Protein AF-A0A0A1WKQ2-F1 (afdb_monomer_lite)

InterPro domains:
  IPR001507 Zona pellucida domain [PS51034] (60-141)
  IPR051962 Cuticlin domain-containing protein [PTHR22907] (21-140)

Organism: Zeugodacus cucurbitae (NCBI:txid28588)

Secondary structure (DSSP, 8-state):
--SHHHHHHHHHTTTT------------------------------------PPPEEEEEEETTEEEEEEES----TTT-SEEEEEEETTS-TTSTT-EEEEEE-S-EEEEEETTSTTPEEEE-TTS-EEEE--EEEEE--

pLDDT: mean 77.63, std 23.52, range [33.69, 98.44]

Foldseek 3Di:
DPPPPVVVVVVVVVVPPPDDDDDDDDDDDDDDDDDDDDDDDDDDDDPPPPPPPDWDWDWDDDPWWIKIKTFPADADPPLRFFFFKKAFPPDDCPDPQMDTDDRHDGIDIHIGTQPDRPWDWDADPVRDIDTDTDMDTGTPD

Structure (mmCIF, N/CA/C/O backbone):
data_AF-A0A0A1WKQ2-F1
#
_entry.id   AF-A0A0A1WKQ2-F1
#
loop_
_atom_site.group_PDB
_atom_site.id
_atom_site.type_symbol
_atom_site.label_atom_id
_atom_site.label_alt_id
_atom_site.label_comp_id
_atom_site.label_asym_id
_atom_site.label_entity_id
_atom_site.label_seq_id
_atom_site.pdbx_PDB_ins_code
_atom_site.Cartn_x
_atom_site.Cartn_y
_atom_site.Cartn_z
_atom_site.occupancy
_atom_site.B_iso_or_equiv
_atom_site.auth_seq_id
_atom_site.auth_comp_id
_atom_site.auth_asym_id
_atom_site.auth_atom_id
_atom_site.pdbx_PDB_model_num
ATOM 1 N N . MET A 1 1 ? -62.293 -11.259 1.983 1.00 53.41 1 MET A N 1
ATOM 2 C CA . MET A 1 1 ? -61.871 -9.996 1.330 1.00 53.41 1 MET A CA 1
ATOM 3 C C . MET A 1 1 ? -60.540 -9.522 1.926 1.00 53.41 1 MET A C 1
ATOM 5 O O . MET A 1 1 ? -60.561 -8.760 2.880 1.00 53.41 1 MET A O 1
ATOM 9 N N . LYS A 1 2 ? -59.392 -10.025 1.440 1.00 56.19 2 LYS A N 1
ATOM 10 C CA . LYS A 1 2 ? -58.038 -9.631 1.905 1.00 56.19 2 LYS A CA 1
ATOM 11 C C . LYS A 1 2 ? -56.898 -9.536 0.841 1.00 56.19 2 LYS A C 1
ATOM 13 O O . LYS A 1 2 ? -55.788 -9.247 1.268 1.00 56.19 2 LYS A O 1
ATOM 18 N N . PRO A 1 3 ? -57.080 -9.707 -0.494 1.00 53.06 3 PRO A N 1
ATOM 19 C CA . PRO A 1 3 ? -55.945 -9.601 -1.429 1.00 53.06 3 PRO A CA 1
ATOM 20 C C . PRO A 1 3 ? -55.592 -8.155 -1.835 1.00 53.06 3 PRO A C 1
ATOM 22 O O . PRO A 1 3 ? -54.460 -7.882 -2.212 1.00 53.06 3 PRO A O 1
ATOM 25 N N . PHE A 1 4 ? -56.540 -7.212 -1.758 1.00 53.59 4 PHE A N 1
ATOM 26 C CA . PHE A 1 4 ? -56.361 -5.862 -2.315 1.00 53.59 4 PHE A CA 1
ATOM 27 C C . PHE A 1 4 ? -55.368 -4.980 -1.537 1.00 53.59 4 PHE A C 1
ATOM 29 O O . PHE A 1 4 ? -54.737 -4.105 -2.122 1.00 53.59 4 PHE A O 1
ATOM 36 N N . THR A 1 5 ? -55.193 -5.210 -0.233 1.00 51.78 5 THR A N 1
ATOM 37 C CA . THR A 1 5 ? -54.392 -4.328 0.633 1.00 51.78 5 THR A CA 1
ATOM 38 C C . THR A 1 5 ? -52.878 -4.486 0.436 1.00 51.78 5 THR A C 1
ATOM 40 O O . THR A 1 5 ? -52.138 -3.540 0.688 1.00 51.78 5 THR A O 1
ATOM 43 N N . GLN A 1 6 ? -52.399 -5.643 -0.043 1.00 52.72 6 GLN A N 1
ATOM 44 C CA . GLN A 1 6 ? -50.966 -5.854 -0.317 1.00 52.72 6 GLN A CA 1
ATOM 45 C C . GLN A 1 6 ? -50.494 -5.165 -1.606 1.00 52.72 6 GLN A C 1
ATOM 47 O O . GLN A 1 6 ? -49.388 -4.628 -1.638 1.00 52.72 6 GLN A O 1
ATOM 52 N N . LEU A 1 7 ? -51.333 -5.126 -2.648 1.00 51.84 7 LEU A N 1
ATOM 53 C CA . LEU A 1 7 ? -50.994 -4.518 -3.943 1.00 51.84 7 LEU A CA 1
ATOM 54 C C . LEU A 1 7 ? -50.717 -3.008 -3.839 1.00 51.84 7 LEU A C 1
ATOM 56 O O . LEU A 1 7 ? -49.809 -2.505 -4.495 1.00 51.84 7 LEU A O 1
ATOM 60 N N . VAL A 1 8 ? -51.445 -2.295 -2.974 1.00 53.88 8 VAL A N 1
ATOM 61 C CA . VAL A 1 8 ? -51.252 -0.848 -2.762 1.00 53.88 8 VAL A CA 1
ATOM 62 C C . VAL A 1 8 ? -49.927 -0.551 -2.042 1.00 53.88 8 VAL A C 1
ATOM 64 O O . VAL A 1 8 ? -49.253 0.425 -2.363 1.00 53.88 8 VAL A O 1
ATOM 67 N N . TYR A 1 9 ? -49.511 -1.414 -1.108 1.00 53.34 9 TYR A N 1
ATOM 68 C CA . TYR A 1 9 ? -48.280 -1.221 -0.330 1.00 53.34 9 TYR A CA 1
ATOM 69 C C . TYR A 1 9 ? -47.007 -1.403 -1.170 1.00 53.34 9 TYR A C 1
ATOM 71 O O . TYR A 1 9 ? -46.026 -0.690 -0.963 1.00 53.34 9 TYR A O 1
ATOM 79 N N . ALA A 1 10 ? -47.031 -2.320 -2.144 1.00 52.69 10 ALA A N 1
ATOM 80 C CA . ALA A 1 10 ? -45.911 -2.541 -3.060 1.00 52.69 10 ALA A CA 1
ATOM 81 C C . ALA A 1 10 ? -45.685 -1.351 -4.013 1.00 52.69 10 ALA A C 1
ATOM 83 O O . ALA A 1 10 ? -44.542 -0.993 -4.285 1.00 52.69 10 ALA A O 1
ATOM 84 N N . ALA A 1 11 ? -46.757 -0.698 -4.476 1.00 49.69 11 ALA A N 1
ATOM 85 C CA . ALA A 1 11 ? -46.657 0.467 -5.357 1.00 49.69 11 ALA A CA 1
ATOM 86 C C . ALA A 1 11 ? -46.072 1.706 -4.647 1.00 49.69 11 ALA A C 1
ATOM 88 O O . ALA A 1 11 ? -45.305 2.457 -5.249 1.00 49.69 11 ALA A O 1
ATOM 89 N N . LEU A 1 12 ? -46.382 1.903 -3.359 1.00 48.59 12 LEU A N 1
ATOM 90 C CA . LEU A 1 12 ? -45.915 3.068 -2.595 1.00 48.59 12 LEU A CA 1
ATOM 91 C C . LEU A 1 12 ? -44.403 3.055 -2.297 1.00 48.59 12 LEU A C 1
ATOM 93 O O . LEU A 1 12 ? -43.817 4.115 -2.105 1.00 48.59 12 LEU A O 1
ATOM 97 N N . GLN A 1 13 ? -43.768 1.879 -2.275 1.00 49.66 13 GLN A N 1
ATOM 98 C CA . GLN A 1 13 ? -42.328 1.717 -2.004 1.00 49.66 13 GLN A CA 1
ATOM 99 C C . GLN A 1 13 ? -41.433 1.967 -3.234 1.00 49.66 13 GLN A C 1
ATOM 101 O O . GLN A 1 13 ? -40.224 2.114 -3.090 1.00 49.66 13 GLN A O 1
ATOM 106 N N . ILE A 1 14 ? -42.004 2.022 -4.443 1.00 48.44 14 ILE A N 1
ATOM 107 C CA . ILE A 1 14 ? -41.244 2.201 -5.696 1.00 48.44 14 ILE A CA 1
ATOM 108 C C . ILE A 1 14 ? -41.065 3.694 -6.042 1.00 48.44 14 ILE A C 1
ATOM 110 O O . ILE A 1 14 ? -40.145 4.060 -6.768 1.00 48.44 14 ILE A O 1
ATOM 114 N N . ILE A 1 15 ? -41.903 4.578 -5.489 1.00 49.06 15 ILE A N 1
ATOM 115 C CA . ILE A 1 15 ? -41.936 6.015 -5.828 1.00 49.06 15 ILE A CA 1
ATOM 116 C C . ILE A 1 15 ? -40.912 6.842 -5.013 1.00 49.06 15 ILE A C 1
ATOM 118 O O . ILE A 1 15 ? -40.598 7.973 -5.373 1.00 49.06 15 ILE A O 1
ATOM 122 N N . THR A 1 16 ? -40.330 6.285 -3.947 1.00 46.91 16 THR A N 1
ATOM 123 C CA . THR A 1 16 ? -39.411 6.988 -3.026 1.00 46.91 16 THR A CA 1
ATOM 124 C C . THR A 1 16 ? -37.913 6.830 -3.326 1.00 46.91 16 THR A C 1
ATOM 126 O O . THR A 1 16 ? -37.099 7.371 -2.582 1.00 46.91 16 THR A O 1
ATOM 129 N N . ILE A 1 17 ? -37.516 6.161 -4.416 1.00 52.56 17 ILE A N 1
ATOM 130 C CA . ILE A 1 17 ? -36.099 5.979 -4.811 1.00 52.56 17 ILE A CA 1
ATOM 131 C C . ILE A 1 17 ? -35.732 6.914 -5.983 1.00 52.56 17 ILE A C 1
ATOM 133 O O . ILE A 1 17 ? -35.225 6.484 -7.016 1.00 52.56 17 ILE A O 1
ATOM 137 N N . ALA A 1 18 ? -36.049 8.207 -5.848 1.00 51.91 18 ALA A N 1
ATOM 138 C CA . ALA A 1 18 ? -35.898 9.202 -6.919 1.00 51.91 18 ALA A CA 1
ATOM 139 C C . ALA A 1 18 ? -35.341 10.564 -6.447 1.00 51.91 18 ALA A C 1
ATOM 141 O O . ALA A 1 18 ? -35.659 11.605 -7.018 1.00 51.91 18 ALA A O 1
ATOM 142 N N . THR A 1 19 ? -34.484 10.572 -5.423 1.00 55.72 19 THR A N 1
ATOM 143 C CA . THR A 1 19 ? -33.645 11.726 -5.047 1.00 55.72 19 THR A CA 1
ATOM 144 C C . THR A 1 19 ? -32.252 11.254 -4.612 1.00 55.72 19 THR A C 1
ATOM 146 O O . THR A 1 19 ? -32.058 10.074 -4.334 1.00 55.72 19 THR A O 1
ATOM 149 N N . LEU A 1 20 ? -31.290 12.188 -4.554 1.00 51.91 20 LEU A N 1
ATOM 150 C CA . LEU A 1 20 ? -29.868 11.992 -4.201 1.00 51.91 20 LEU A CA 1
ATOM 151 C C . LEU A 1 20 ? -28.979 11.386 -5.305 1.00 51.91 20 LEU A C 1
ATOM 153 O O . LEU A 1 20 ? -28.308 10.373 -5.128 1.00 51.91 20 LEU A O 1
ATOM 157 N N . ALA A 1 21 ? -28.873 12.122 -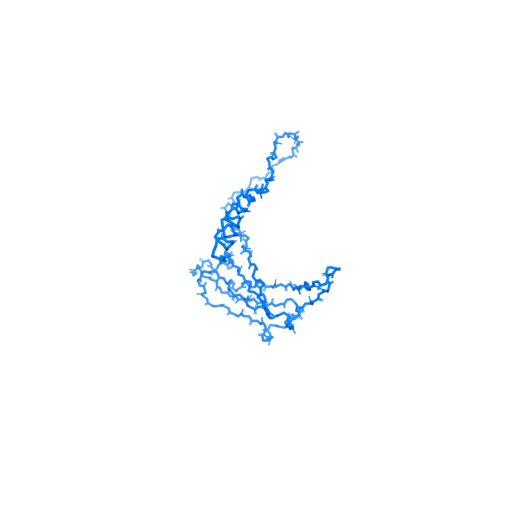6.413 1.00 49.22 21 ALA A N 1
ATOM 158 C CA . ALA A 1 21 ? -27.657 12.153 -7.222 1.00 49.22 21 ALA A CA 1
ATOM 159 C C . ALA A 1 21 ? -27.017 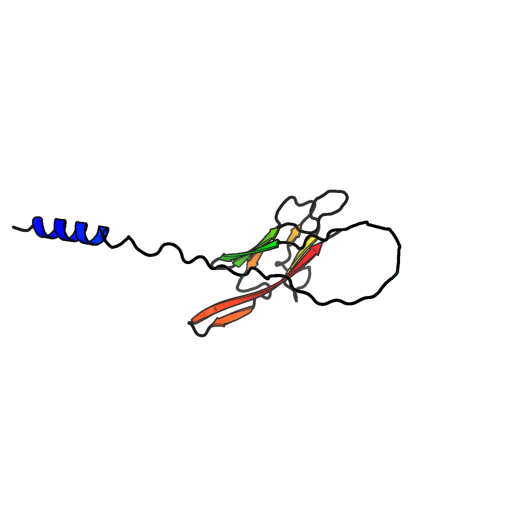13.556 -7.157 1.00 49.22 21 ALA A C 1
ATOM 161 O O . ALA A 1 21 ? -27.695 14.545 -6.891 1.00 49.22 21 ALA A O 1
ATOM 162 N N . THR A 1 22 ? -25.706 13.611 -7.414 1.00 49.41 22 THR A N 1
ATOM 163 C CA . THR A 1 22 ? -24.860 14.813 -7.571 1.00 49.41 22 THR A CA 1
ATOM 164 C C . THR A 1 22 ? -24.743 15.768 -6.371 1.00 49.41 22 THR A C 1
ATOM 166 O O . THR A 1 22 ? -25.439 16.774 -6.281 1.00 49.41 22 THR A O 1
ATOM 169 N N . HIS A 1 23 ? -23.738 15.529 -5.524 1.00 46.12 23 HIS A N 1
ATOM 170 C CA . HIS A 1 23 ? -22.922 16.586 -4.908 1.00 46.12 23 HIS A CA 1
ATOM 171 C C . HIS A 1 23 ? -21.461 16.319 -5.297 1.00 46.12 23 HIS A C 1
ATOM 173 O O . HIS A 1 23 ? -20.768 15.532 -4.657 1.00 46.12 23 HIS A O 1
ATOM 179 N N . GLY A 1 24 ? -21.014 16.912 -6.406 1.00 43.25 24 GLY A N 1
ATOM 180 C CA . GLY A 1 24 ? -19.602 16.909 -6.788 1.00 43.25 24 GLY A CA 1
ATO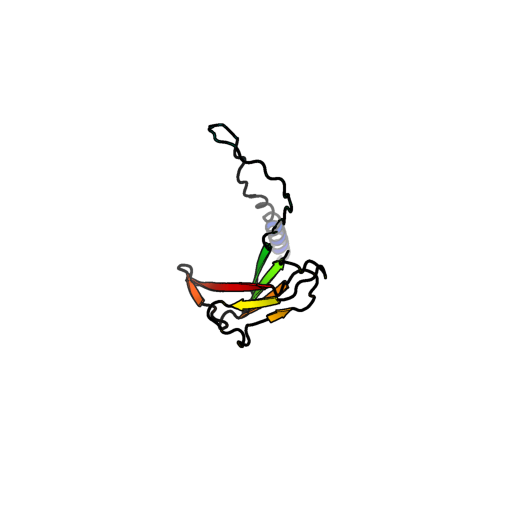M 181 C C . GLY A 1 24 ? -18.895 18.081 -6.118 1.00 43.25 24 GLY A C 1
ATOM 182 O O . GLY A 1 24 ? -19.293 19.223 -6.328 1.00 43.25 24 GLY A O 1
ATOM 183 N N . ALA A 1 25 ? -17.861 17.816 -5.320 1.00 42.81 25 ALA A N 1
ATOM 184 C CA . ALA A 1 25 ? -17.014 18.873 -4.777 1.00 42.81 25 ALA A CA 1
ATOM 185 C C . ALA A 1 25 ? -16.132 19.463 -5.891 1.00 42.81 25 ALA A C 1
ATOM 187 O O . ALA A 1 25 ? -15.489 18.720 -6.633 1.00 42.81 25 ALA A O 1
ATOM 188 N N . GLN A 1 26 ? -16.088 20.793 -5.994 1.00 52.09 26 GLN A N 1
ATOM 189 C CA . GLN A 1 26 ? -15.312 21.521 -6.998 1.00 52.09 26 GLN A CA 1
ATOM 190 C C . GLN A 1 26 ? -14.407 22.544 -6.293 1.00 52.09 26 GLN A C 1
ATOM 192 O O . GLN A 1 26 ? -14.890 23.381 -5.535 1.00 52.09 26 GLN A O 1
ATOM 197 N N . ILE A 1 27 ? -13.093 22.451 -6.514 1.00 47.69 27 ILE A N 1
ATOM 198 C CA . ILE A 1 27 ? -12.045 23.315 -5.937 1.00 47.69 27 ILE A CA 1
ATOM 199 C C . ILE A 1 27 ? -10.881 23.359 -6.955 1.00 47.69 27 ILE A C 1
ATOM 201 O O . ILE A 1 27 ? -10.642 22.340 -7.603 1.00 47.69 27 ILE A O 1
ATOM 205 N N . PRO A 1 28 ? -10.083 24.436 -7.058 1.00 46.09 28 PRO A N 1
ATOM 206 C CA . PRO A 1 28 ? -10.466 25.820 -7.345 1.00 46.09 28 PRO A CA 1
ATOM 207 C C . PRO A 1 28 ? -9.808 26.335 -8.648 1.00 46.09 28 PRO A C 1
ATOM 209 O O . PRO A 1 28 ? -8.721 25.897 -9.024 1.00 46.09 28 PRO A O 1
ATOM 212 N N . THR A 1 29 ? -10.378 27.362 -9.285 1.00 39.94 29 THR A N 1
ATOM 213 C CA . THR A 1 29 ? -9.655 28.128 -10.321 1.00 39.94 29 THR A CA 1
ATOM 214 C C . THR A 1 29 ? -8.942 29.310 -9.670 1.00 39.94 29 THR A C 1
ATOM 216 O O . THR A 1 29 ? -9.561 30.339 -9.410 1.00 39.94 29 THR A O 1
ATOM 219 N N . ALA A 1 30 ? -7.641 29.180 -9.404 1.00 39.94 30 ALA A N 1
ATOM 220 C CA . ALA A 1 30 ? -6.819 30.305 -8.965 1.00 39.94 30 ALA A CA 1
ATOM 221 C C . ALA A 1 30 ? -6.477 31.204 -10.167 1.00 39.94 30 ALA A C 1
ATOM 223 O O . ALA A 1 30 ? -5.658 30.842 -11.014 1.00 39.94 30 ALA A O 1
ATOM 224 N N . THR A 1 31 ? -7.112 32.373 -10.258 1.00 42.62 31 THR A N 1
ATOM 225 C CA . THR A 1 31 ? -6.756 33.401 -11.244 1.00 42.62 31 THR A CA 1
ATOM 226 C C . THR A 1 31 ? -5.483 34.137 -10.840 1.00 42.62 31 THR A C 1
ATOM 228 O O . THR A 1 31 ? -5.306 34.549 -9.697 1.00 42.62 31 THR A O 1
ATOM 231 N N . LYS A 1 32 ? -4.605 34.287 -11.828 1.00 42.25 32 LYS A N 1
ATOM 232 C CA . LYS A 1 32 ? -3.251 34.834 -11.765 1.00 42.25 32 LYS A CA 1
ATOM 233 C C . LYS A 1 32 ? -3.263 36.361 -11.907 1.00 42.25 32 LYS A C 1
ATOM 235 O O . LYS A 1 32 ? -3.503 36.837 -13.005 1.00 42.25 32 LYS A O 1
ATOM 240 N N . GLU A 1 33 ? -2.903 37.077 -10.846 1.00 36.97 33 GLU A N 1
ATOM 241 C CA . GLU A 1 33 ? -2.432 38.476 -10.854 1.00 36.97 33 GLU A CA 1
ATOM 242 C C . GLU A 1 33 ? -1.333 38.555 -9.771 1.00 36.97 33 GLU A C 1
ATOM 244 O O . GLU A 1 33 ? -1.588 38.277 -8.605 1.00 36.97 33 GLU A O 1
ATOM 249 N N . ALA A 1 34 ? -0.052 38.575 -10.142 1.00 39.81 34 ALA A N 1
ATOM 250 C CA . ALA A 1 34 ? 0.726 39.777 -10.458 1.00 39.81 34 ALA A CA 1
ATOM 251 C C . ALA A 1 34 ? 1.383 40.427 -9.219 1.00 39.81 34 ALA A C 1
ATOM 253 O O . ALA A 1 34 ? 0.843 41.352 -8.622 1.00 39.81 34 ALA A O 1
ATOM 254 N N . LEU A 1 35 ? 2.616 39.999 -8.915 1.00 40.25 35 LEU A N 1
ATOM 255 C CA . LEU A 1 35 ? 3.690 40.934 -8.570 1.00 40.25 35 LEU A CA 1
ATOM 256 C C . LEU A 1 35 ? 5.058 40.361 -8.983 1.00 40.25 35 LEU A C 1
ATOM 258 O O . LEU A 1 35 ? 5.324 39.172 -8.816 1.00 40.25 35 LEU A O 1
ATOM 262 N N . SER A 1 36 ? 5.886 41.221 -9.573 1.00 38.44 36 SER A N 1
ATOM 263 C CA . SER A 1 36 ? 7.325 41.043 -9.813 1.00 38.44 36 SER A CA 1
ATOM 264 C C . SER A 1 36 ? 8.090 41.066 -8.465 1.00 38.44 36 SER A C 1
ATOM 266 O O . SER A 1 36 ? 7.487 41.359 -7.439 1.00 38.44 36 SER A O 1
ATOM 268 N N . GLU A 1 37 ? 9.374 40.716 -8.344 1.00 42.97 37 GLU A N 1
ATOM 269 C CA . GLU A 1 37 ? 10.548 41.242 -9.062 1.00 42.97 37 GLU A CA 1
ATOM 270 C C . GLU A 1 37 ? 11.753 40.275 -8.998 1.00 42.97 37 GLU A C 1
ATOM 272 O O . GLU A 1 37 ? 11.881 39.561 -8.015 1.00 42.97 37 GLU A O 1
ATOM 277 N N . LEU A 1 38 ? 12.580 40.293 -10.066 1.00 42.53 38 LEU A N 1
ATOM 278 C CA . LEU A 1 38 ? 14.068 40.269 -10.137 1.00 42.53 38 LEU A CA 1
ATOM 279 C C . LEU A 1 38 ? 14.838 39.247 -9.244 1.00 42.53 38 LEU A C 1
ATOM 281 O O . LEU A 1 38 ? 14.523 39.041 -8.086 1.00 42.53 38 LEU A O 1
ATOM 285 N N . GLU A 1 39 ? 15.882 38.540 -9.695 1.00 39.44 39 GLU A N 1
ATOM 286 C CA . GLU A 1 39 ? 17.136 39.022 -10.317 1.00 39.44 39 GLU A CA 1
ATOM 287 C C . GLU A 1 39 ? 17.772 37.986 -11.290 1.00 39.44 39 GLU A C 1
ATOM 289 O O . GLU A 1 39 ? 17.253 36.887 -11.485 1.00 39.44 39 GLU A O 1
ATOM 294 N N . ALA A 1 40 ? 18.917 38.329 -11.900 1.00 38.31 40 ALA A N 1
ATOM 295 C CA . ALA A 1 40 ? 19.703 37.494 -12.825 1.00 38.31 40 ALA A CA 1
ATOM 296 C C . ALA A 1 40 ? 21.223 37.798 -12.665 1.00 38.31 40 ALA A C 1
ATOM 298 O O . ALA A 1 40 ? 21.568 38.761 -11.988 1.00 38.31 40 ALA A O 1
ATOM 299 N N . GLU A 1 41 ? 22.194 37.052 -13.210 1.00 39.84 41 GLU A N 1
ATOM 300 C CA . GLU A 1 41 ? 22.183 36.000 -14.246 1.00 39.84 41 GLU A CA 1
ATOM 301 C C . GLU A 1 41 ? 23.087 34.804 -13.867 1.00 39.84 41 GLU A C 1
ATOM 303 O O . GLU A 1 41 ? 24.093 34.986 -13.184 1.00 39.84 41 GLU A O 1
ATOM 308 N N . ALA A 1 42 ? 22.808 33.601 -14.399 1.00 37.75 42 ALA A N 1
ATOM 309 C CA . ALA A 1 42 ? 23.830 32.560 -14.596 1.00 37.75 42 ALA A CA 1
ATOM 310 C C . ALA A 1 42 ? 23.419 31.561 -15.694 1.00 37.75 42 ALA A C 1
ATOM 312 O O . ALA A 1 42 ? 22.581 30.684 -15.483 1.00 37.75 42 ALA A O 1
ATOM 313 N N . SER A 1 43 ? 24.030 31.676 -16.872 1.00 45.84 43 SER A N 1
ATOM 314 C CA . SER A 1 43 ? 23.924 30.673 -17.930 1.00 45.84 43 SER A CA 1
ATOM 315 C C . SER A 1 43 ? 24.914 29.529 -17.696 1.00 45.84 43 SER A C 1
ATOM 317 O O . SER A 1 43 ? 26.111 29.709 -17.915 1.00 45.84 43 SER A O 1
ATOM 319 N N . ASP A 1 44 ? 24.422 28.339 -17.357 1.00 33.69 44 ASP A N 1
ATOM 320 C CA . ASP A 1 44 ? 25.076 27.103 -17.794 1.00 33.69 44 ASP A CA 1
ATOM 321 C C . ASP A 1 44 ? 24.029 26.063 -18.209 1.00 33.69 44 ASP A C 1
ATOM 323 O O . ASP A 1 44 ? 23.036 25.811 -17.521 1.00 33.69 44 ASP A O 1
ATOM 327 N N . SER A 1 45 ? 24.220 25.504 -19.397 1.00 50.00 45 SER A N 1
ATOM 328 C CA . SER A 1 45 ? 23.244 24.672 -20.087 1.00 50.00 45 SER A CA 1
ATOM 329 C C . SER A 1 45 ? 23.608 23.197 -19.959 1.00 50.00 45 SER A C 1
ATOM 331 O O . SER A 1 45 ? 24.202 22.618 -20.868 1.00 50.00 45 SER A O 1
ATOM 333 N N . TYR A 1 46 ? 23.172 22.561 -18.870 1.00 44.75 46 TYR A N 1
ATOM 334 C CA . TYR A 1 46 ? 23.127 21.099 -18.784 1.00 44.75 46 TYR A CA 1
ATOM 335 C C . TYR A 1 46 ? 21.732 20.598 -18.399 1.00 44.75 46 TYR A C 1
ATOM 337 O O . TYR A 1 46 ? 21.482 20.093 -17.305 1.00 44.75 46 TYR A O 1
ATOM 345 N N . ALA A 1 47 ? 20.796 20.733 -19.342 1.00 51.19 47 ALA A N 1
ATOM 346 C CA . ALA A 1 47 ? 19.422 20.260 -19.210 1.00 51.19 47 ALA A CA 1
ATOM 347 C C . ALA A 1 47 ? 19.313 18.725 -19.333 1.00 51.19 47 ALA A C 1
ATOM 349 O O . ALA A 1 47 ? 18.631 18.202 -20.210 1.00 51.19 47 ALA A O 1
ATOM 350 N N . THR A 1 48 ? 19.931 17.990 -18.404 1.00 47.12 48 THR A N 1
ATOM 351 C CA . THR A 1 48 ? 19.401 16.677 -18.012 1.00 47.12 48 THR A CA 1
ATOM 352 C C . THR A 1 48 ? 18.275 16.929 -17.019 1.00 47.12 48 THR A C 1
ATOM 354 O O . THR A 1 48 ? 18.460 16.926 -15.801 1.00 47.12 48 THR A O 1
ATOM 357 N N . SER A 1 49 ? 17.080 17.171 -17.554 1.00 48.75 49 SER A N 1
ATOM 358 C CA . SER A 1 49 ? 15.836 17.178 -16.792 1.00 48.75 49 SER A CA 1
ATOM 359 C C . SER A 1 49 ? 15.506 15.750 -16.354 1.00 48.75 49 SER A C 1
ATOM 361 O O . SER A 1 49 ? 14.613 15.095 -16.892 1.00 48.75 49 SER A O 1
ATOM 363 N N . LYS A 1 50 ? 16.221 15.257 -15.332 1.00 53.06 50 LYS A N 1
ATOM 364 C CA . LYS A 1 50 ? 15.828 14.061 -14.582 1.00 53.06 50 LYS A CA 1
ATOM 365 C C . LYS A 1 50 ? 14.539 14.387 -13.830 1.00 53.06 50 LYS A C 1
ATOM 367 O O . LYS A 1 50 ? 14.564 14.735 -12.654 1.00 53.06 50 LYS A O 1
ATOM 372 N N . SER A 1 51 ? 13.418 14.316 -14.545 1.00 53.50 51 SER A N 1
ATOM 373 C CA . SER A 1 51 ? 12.081 14.462 -13.987 1.00 53.50 51 SER A CA 1
ATOM 374 C C . SER A 1 51 ? 11.861 13.309 -13.014 1.00 53.50 51 SER A C 1
ATOM 376 O O . SER A 1 51 ? 11.551 12.184 -13.405 1.00 53.50 51 SER A O 1
ATOM 378 N N . SER A 1 52 ? 12.114 13.571 -11.734 1.00 69.56 52 SER A N 1
ATOM 379 C CA . SER A 1 52 ? 11.781 12.658 -10.653 1.00 69.56 52 SER A CA 1
ATOM 380 C C . SER A 1 52 ? 10.267 12.671 -10.493 1.00 69.56 52 SER A C 1
ATOM 382 O O . SER A 1 52 ? 9.724 13.495 -9.758 1.00 69.56 52 SER A O 1
ATOM 384 N N . ILE A 1 53 ? 9.594 11.790 -11.231 1.00 80.94 53 ILE A N 1
ATOM 385 C CA . ILE A 1 53 ? 8.162 11.544 -11.073 1.00 80.94 53 ILE A CA 1
ATOM 386 C C . ILE A 1 53 ? 7.932 11.123 -9.618 1.00 80.94 53 ILE A C 1
ATOM 388 O O . ILE A 1 53 ? 8.559 10.183 -9.127 1.00 80.94 53 ILE A O 1
ATOM 392 N N . GLU A 1 54 ? 7.072 11.857 -8.915 1.00 86.81 54 GLU A N 1
ATOM 393 C CA . GLU A 1 54 ? 6.695 11.518 -7.547 1.00 86.81 54 GLU A CA 1
ATOM 394 C C . GLU A 1 54 ? 5.786 10.271 -7.563 1.00 86.81 54 GLU A C 1
ATOM 396 O O . GLU A 1 54 ? 4.793 10.260 -8.299 1.00 86.81 54 GLU A O 1
ATOM 401 N N . PRO A 1 55 ? 6.084 9.214 -6.782 1.00 91.94 55 PRO A N 1
ATOM 402 C CA . PRO A 1 55 ? 5.294 7.986 -6.822 1.00 91.94 55 PRO A CA 1
ATOM 403 C C . PRO A 1 55 ? 3.852 8.201 -6.342 1.00 91.94 55 PRO A C 1
ATOM 405 O O . PRO A 1 55 ? 3.610 8.602 -5.202 1.00 91.94 55 PRO A O 1
ATOM 408 N N . THR A 1 56 ? 2.864 7.863 -7.173 1.00 95.31 56 THR A N 1
ATOM 409 C CA . THR A 1 56 ? 1.447 8.007 -6.802 1.00 95.31 56 THR A CA 1
ATOM 410 C C . THR A 1 56 ? 1.001 6.864 -5.886 1.00 95.31 56 THR A C 1
ATOM 412 O O . THR A 1 56 ? 0.929 5.703 -6.302 1.00 95.31 56 THR A O 1
ATOM 415 N N . VAL A 1 57 ? 0.619 7.186 -4.647 1.00 97.00 57 VAL A N 1
ATOM 416 C CA . VAL A 1 57 ? 0.184 6.208 -3.634 1.00 97.00 57 VAL A CA 1
ATOM 417 C C . VAL A 1 57 ? -1.344 6.077 -3.580 1.00 97.00 57 VAL A C 1
ATOM 419 O O . VAL A 1 57 ? -2.078 7.062 -3.611 1.00 97.00 57 VAL A O 1
ATOM 422 N N . ARG A 1 58 ? -1.849 4.842 -3.464 1.00 97.81 58 ARG A N 1
ATOM 423 C CA . ARG A 1 58 ? -3.264 4.529 -3.194 1.00 97.81 58 ARG A CA 1
ATOM 424 C C . ARG A 1 58 ? -3.381 3.530 -2.049 1.00 97.81 58 ARG A C 1
ATOM 426 O O . ARG A 1 58 ? -2.691 2.513 -2.051 1.00 97.81 58 ARG A O 1
ATOM 433 N N . ILE A 1 59 ? -4.290 3.780 -1.111 1.00 97.81 59 ILE A N 1
ATOM 434 C CA . ILE A 1 59 ? -4.523 2.927 0.063 1.00 97.81 59 ILE A CA 1
ATOM 435 C C . ILE A 1 59 ? -5.916 2.299 -0.036 1.00 97.81 59 ILE A C 1
ATOM 437 O O . ILE A 1 59 ? -6.895 2.984 -0.326 1.00 97.81 59 ILE A O 1
ATOM 441 N N . LYS A 1 60 ? -6.013 0.991 0.218 1.00 98.38 60 LYS A N 1
ATOM 442 C CA . LYS A 1 60 ? -7.282 0.285 0.436 1.00 98.38 60 LYS A CA 1
ATOM 443 C C . LYS A 1 60 ? -7.279 -0.360 1.818 1.00 98.38 60 LYS A C 1
ATOM 445 O O . LYS A 1 60 ? -6.522 -1.300 2.061 1.00 98.38 60 LYS A O 1
ATOM 450 N N . CYS A 1 61 ? -8.161 0.105 2.695 1.00 97.19 61 CYS A N 1
ATOM 451 C CA . CYS A 1 61 ? -8.378 -0.493 4.008 1.00 97.19 61 CYS A CA 1
ATOM 452 C C . CYS A 1 61 ? -9.141 -1.823 3.870 1.00 97.19 61 CYS A C 1
ATOM 454 O O . CYS A 1 61 ? -10.145 -1.904 3.160 1.00 97.19 61 CYS A O 1
ATOM 456 N N . LEU A 1 62 ? -8.649 -2.874 4.528 1.00 97.94 62 LEU A N 1
ATOM 457 C CA . LEU A 1 62 ? -9.284 -4.191 4.644 1.00 97.94 62 LEU A CA 1
ATOM 458 C C . LEU A 1 62 ? -9.321 -4.581 6.130 1.00 97.94 62 LEU A C 1
ATOM 460 O O . LEU A 1 62 ? -8.499 -4.106 6.909 1.00 97.94 62 LEU A O 1
ATOM 464 N N . SER A 1 63 ? -10.199 -5.511 6.511 1.00 95.19 63 SER A N 1
ATOM 465 C CA . SER A 1 63 ? -10.500 -5.878 7.912 1.00 95.19 63 SER A CA 1
ATOM 466 C C . SER A 1 63 ? -9.320 -6.327 8.796 1.00 95.19 63 SER A C 1
ATOM 468 O O . SER A 1 63 ? -9.471 -6.406 10.012 1.00 95.19 63 SER A O 1
ATOM 470 N N . GLY A 1 64 ? -8.149 -6.621 8.222 1.00 97.12 64 GLY A N 1
ATOM 471 C CA . GLY A 1 64 ? -6.921 -6.926 8.969 1.00 97.12 64 GLY A CA 1
ATOM 472 C C . GLY A 1 64 ? -5.633 -6.364 8.360 1.00 97.12 64 GLY A C 1
ATOM 473 O O . GLY A 1 64 ? -4.550 -6.632 8.881 1.00 97.12 64 GLY A O 1
ATOM 474 N N . SER A 1 65 ? -5.715 -5.603 7.263 1.00 98.19 65 SER A N 1
ATOM 475 C CA . SER A 1 65 ? -4.535 -5.032 6.596 1.00 98.19 65 SER A CA 1
ATOM 476 C C . SER A 1 65 ? -4.877 -3.830 5.721 1.00 98.19 65 SER A C 1
ATOM 478 O O . SER A 1 65 ? -5.898 -3.849 5.037 1.00 98.19 65 SER A O 1
ATOM 480 N N . MET A 1 66 ? -3.969 -2.866 5.613 1.00 97.62 66 MET A N 1
ATOM 481 C CA . MET A 1 66 ? -3.963 -1.906 4.510 1.00 97.62 66 MET A CA 1
ATOM 482 C C . MET A 1 66 ? -3.261 -2.521 3.294 1.00 97.62 66 MET A C 1
ATOM 484 O O . MET A 1 66 ? -2.155 -3.049 3.407 1.00 97.62 66 MET A O 1
ATOM 488 N N . LEU A 1 67 ? -3.891 -2.451 2.120 1.00 98.44 67 LEU A N 1
ATOM 489 C CA . LEU A 1 67 ? -3.220 -2.692 0.844 1.00 98.44 67 LEU A CA 1
ATOM 490 C C . LEU A 1 67 ? -2.782 -1.344 0.270 1.00 98.44 67 LEU A C 1
ATOM 492 O O . LEU A 1 67 ? -3.616 -0.543 -0.155 1.00 98.44 67 LEU A O 1
ATOM 496 N N . ILE A 1 68 ? -1.476 -1.123 0.248 1.00 98.31 68 ILE A N 1
ATOM 497 C CA . ILE A 1 68 ? -0.829 0.058 -0.313 1.00 98.31 68 ILE A CA 1
ATOM 498 C C . ILE A 1 68 ? -0.403 -0.287 -1.739 1.00 98.31 68 ILE A C 1
ATOM 500 O O . ILE A 1 68 ? 0.246 -1.305 -1.981 1.00 98.31 68 ILE A O 1
ATOM 504 N N . THR A 1 69 ? -0.809 0.539 -2.697 1.00 98.38 69 THR A N 1
ATOM 505 C CA . THR A 1 69 ? -0.402 0.438 -4.100 1.00 98.38 69 THR A CA 1
ATOM 506 C C . THR A 1 69 ? 0.407 1.673 -4.454 1.00 98.38 69 THR A C 1
ATOM 508 O O . THR A 1 69 ? -0.119 2.780 -4.355 1.00 98.38 69 THR A O 1
ATOM 511 N N . ILE A 1 70 ? 1.656 1.484 -4.867 1.00 97.38 70 ILE A N 1
ATOM 512 C CA . ILE A 1 70 ? 2.531 2.561 -5.334 1.00 97.38 70 ILE A CA 1
ATOM 513 C C . ILE A 1 70 ? 2.635 2.436 -6.850 1.00 97.38 70 ILE A C 1
ATOM 515 O O . ILE A 1 70 ? 3.046 1.395 -7.366 1.00 97.38 70 ILE A O 1
ATOM 519 N N . LYS A 1 71 ? 2.220 3.478 -7.561 1.00 95.44 71 LYS A N 1
ATOM 520 C CA . LYS A 1 71 ? 2.465 3.633 -8.995 1.00 95.44 71 LYS A CA 1
ATOM 521 C C . LYS A 1 71 ? 3.707 4.486 -9.210 1.00 95.44 71 LYS A C 1
ATOM 523 O O . LYS A 1 71 ? 4.086 5.239 -8.316 1.00 95.44 71 LYS A O 1
ATOM 528 N N . ASP A 1 72 ? 4.286 4.373 -10.401 1.00 92.19 72 ASP A N 1
ATOM 529 C CA . ASP A 1 72 ? 5.337 5.282 -10.869 1.00 92.19 72 ASP A CA 1
ATOM 530 C C . ASP A 1 72 ? 6.545 5.304 -9.908 1.00 92.19 72 ASP A C 1
ATOM 532 O O . ASP A 1 72 ? 7.136 6.339 -9.612 1.00 92.19 72 ASP A O 1
ATOM 536 N N . ALA A 1 73 ? 6.876 4.126 -9.362 1.00 92.62 73 ALA A N 1
ATOM 537 C CA . ALA A 1 73 ? 8.022 3.943 -8.481 1.00 92.62 73 ALA A CA 1
ATOM 538 C C . ALA A 1 73 ? 9.337 4.194 -9.250 1.00 92.62 73 ALA A C 1
ATOM 540 O O . ALA A 1 73 ? 9.390 3.897 -10.444 1.00 92.62 73 ALA A O 1
ATOM 541 N N . PRO A 1 74 ? 10.410 4.699 -8.606 1.00 92.38 74 PRO A N 1
ATOM 542 C CA . PRO A 1 74 ? 11.634 5.075 -9.314 1.00 92.38 74 PRO A CA 1
ATOM 543 C C . PRO A 1 74 ? 12.300 3.873 -9.995 1.00 92.38 74 PRO A C 1
ATOM 545 O O . PRO A 1 74 ? 12.811 2.979 -9.322 1.00 92.38 74 PRO A O 1
ATOM 548 N N . LEU A 1 75 ? 12.284 3.865 -11.327 1.00 91.88 75 LEU A N 1
ATOM 549 C CA . LEU A 1 75 ? 12.818 2.788 -12.160 1.00 91.88 75 LEU A CA 1
ATOM 550 C C . LEU A 1 75 ? 14.346 2.900 -12.292 1.00 91.88 75 LEU A C 1
ATOM 552 O O . LEU A 1 75 ? 14.904 4.004 -12.274 1.00 91.88 75 LEU A O 1
ATOM 556 N N . ASN A 1 76 ? 15.021 1.761 -12.457 1.00 89.88 76 ASN A N 1
ATOM 557 C CA . ASN A 1 76 ? 16.419 1.731 -12.880 1.00 89.88 76 ASN A CA 1
ATOM 558 C C . ASN A 1 76 ? 16.528 2.213 -14.347 1.00 89.88 76 ASN A C 1
ATOM 560 O O . ASN A 1 76 ? 15.673 1.903 -15.178 1.00 89.88 76 ASN A O 1
ATOM 564 N N . HIS A 1 77 ? 17.565 3.002 -14.658 1.00 86.38 77 HIS A N 1
ATOM 565 C CA . HIS A 1 77 ? 17.720 3.670 -15.965 1.00 86.38 77 HIS A CA 1
ATOM 566 C C . HIS A 1 77 ? 18.119 2.726 -17.106 1.00 86.38 77 HIS A C 1
ATOM 568 O O . HIS A 1 77 ? 17.918 3.075 -18.266 1.00 86.38 77 HIS A O 1
ATOM 574 N N . GLU A 1 78 ? 18.681 1.557 -16.796 1.00 89.38 78 GLU A N 1
ATOM 575 C CA . GLU A 1 78 ? 19.141 0.571 -17.780 1.00 89.38 78 GLU A CA 1
ATOM 576 C C . GLU A 1 78 ? 18.051 -0.458 -18.095 1.00 89.38 78 GLU A C 1
ATOM 578 O O . GLU A 1 78 ? 17.809 -0.766 -19.262 1.00 89.38 78 GLU A O 1
ATOM 583 N N . THR A 1 79 ? 17.373 -0.981 -17.066 1.00 90.81 79 THR A N 1
ATOM 584 C CA . THR A 1 79 ? 16.340 -2.018 -17.235 1.00 90.81 79 THR A CA 1
ATOM 585 C C . THR A 1 79 ? 14.940 -1.451 -17.454 1.00 90.81 79 THR A C 1
ATOM 587 O O . THR A 1 79 ? 14.087 -2.143 -18.006 1.00 90.81 79 THR A O 1
ATOM 590 N N . GLY A 1 80 ? 14.673 -0.215 -17.015 1.00 92.00 80 GLY A N 1
ATOM 591 C CA . GLY A 1 80 ? 13.325 0.357 -16.992 1.00 92.00 80 GLY A CA 1
ATOM 592 C C . GLY A 1 80 ? 12.391 -0.298 -15.966 1.00 92.00 80 GLY A C 1
ATOM 593 O O . GLY A 1 80 ? 11.181 -0.101 -16.038 1.00 92.00 80 GLY A O 1
ATOM 594 N N . LEU A 1 81 ? 12.928 -1.075 -15.019 1.00 94.88 81 LEU A N 1
ATOM 595 C CA . LEU A 1 81 ? 12.163 -1.851 -14.039 1.00 94.88 81 LEU A CA 1
ATOM 596 C C . LEU A 1 81 ? 12.465 -1.396 -12.605 1.00 94.88 81 LEU A C 1
ATOM 598 O O . LEU A 1 81 ? 13.486 -0.755 -12.336 1.00 94.88 81 LEU A O 1
ATOM 602 N N . PHE A 1 82 ? 11.571 -1.714 -11.664 1.00 95.56 82 PHE A N 1
ATOM 603 C CA . PHE A 1 82 ? 11.783 -1.402 -10.252 1.00 95.56 82 PHE A CA 1
ATOM 604 C C . PHE A 1 82 ? 12.548 -2.524 -9.536 1.00 95.56 82 PHE A C 1
ATOM 606 O O . PHE A 1 82 ? 12.042 -3.635 -9.371 1.00 95.56 82 PHE A O 1
ATOM 613 N N . SER A 1 83 ? 13.723 -2.188 -9.010 1.00 96.38 83 SER A N 1
ATOM 614 C CA . SER A 1 83 ? 14.459 -2.996 -8.035 1.00 96.38 83 SER A CA 1
ATOM 615 C C . SER A 1 83 ? 14.582 -2.205 -6.733 1.00 96.38 83 SER A C 1
ATOM 617 O O . SER A 1 83 ? 14.861 -1.005 -6.757 1.00 96.38 83 SER A O 1
ATOM 619 N N . GLY A 1 84 ? 14.334 -2.834 -5.581 1.00 96.00 84 GLY A N 1
ATOM 620 C CA . GLY A 1 84 ? 14.313 -2.134 -4.291 1.00 96.00 84 GLY A CA 1
ATOM 621 C C . GLY A 1 84 ? 13.497 -2.823 -3.200 1.00 96.00 84 GLY A C 1
ATOM 622 O O . GLY A 1 84 ? 13.093 -3.976 -3.327 1.00 96.00 84 GLY A O 1
ATOM 623 N N . MET A 1 85 ? 13.238 -2.107 -2.106 1.00 96.88 85 MET A N 1
ATOM 624 C CA . MET A 1 85 ? 12.510 -2.621 -0.940 1.00 96.88 85 MET A CA 1
ATOM 625 C C . MET A 1 85 ? 11.415 -1.663 -0.461 1.00 96.88 85 MET A C 1
ATOM 627 O O . MET A 1 85 ? 11.577 -0.443 -0.506 1.00 96.88 85 MET A O 1
ATOM 631 N N . ILE A 1 86 ? 10.331 -2.225 0.075 1.00 97.44 86 ILE A N 1
ATOM 632 C CA . ILE A 1 86 ? 9.295 -1.517 0.839 1.00 97.44 86 ILE A CA 1
ATOM 633 C C . ILE A 1 86 ? 9.267 -2.071 2.265 1.00 97.44 86 ILE A C 1
ATOM 635 O O . ILE A 1 86 ? 9.214 -3.289 2.446 1.00 97.44 86 ILE A O 1
ATOM 639 N N . TYR A 1 87 ? 9.287 -1.202 3.279 1.00 97.31 87 TYR A N 1
ATOM 640 C CA . TYR A 1 87 ? 9.191 -1.616 4.685 1.00 97.31 87 TYR A CA 1
ATOM 641 C C . TYR A 1 87 ? 8.662 -0.503 5.617 1.00 97.31 87 TYR A C 1
ATOM 643 O O . TYR A 1 87 ? 8.733 0.678 5.267 1.00 97.31 87 TYR A O 1
ATOM 651 N N . PRO A 1 88 ? 8.155 -0.838 6.821 1.00 97.38 88 PRO A N 1
ATOM 652 C CA . PRO A 1 88 ? 7.726 0.150 7.812 1.00 97.38 88 PRO A CA 1
ATOM 653 C C . PRO A 1 88 ? 8.905 0.860 8.478 1.00 97.38 88 PRO A C 1
ATOM 655 O O . PRO A 1 88 ? 9.871 0.229 8.920 1.00 97.38 88 PRO A O 1
ATOM 658 N N . LYS A 1 89 ? 8.804 2.181 8.629 1.00 96.38 89 LYS A N 1
ATOM 659 C CA . LYS A 1 89 ? 9.768 2.986 9.386 1.00 96.38 89 LYS A CA 1
ATOM 660 C C . LYS A 1 89 ? 9.803 2.529 10.851 1.00 96.38 89 LYS A C 1
ATOM 662 O O . LYS A 1 89 ? 8.770 2.283 11.472 1.00 96.38 89 LYS A O 1
ATOM 667 N N . GLY A 1 90 ? 11.011 2.444 11.406 1.00 92.44 90 GLY A N 1
ATOM 668 C CA . GLY A 1 90 ? 11.252 1.995 12.782 1.00 92.44 90 GLY A CA 1
ATOM 669 C C . GLY A 1 90 ? 11.439 0.482 12.939 1.00 92.44 90 GLY A C 1
ATOM 670 O O . GLY A 1 90 ? 11.813 0.044 14.021 1.00 92.44 90 GLY A O 1
ATOM 671 N N . LEU A 1 91 ? 11.251 -0.313 11.880 1.00 92.19 91 LEU A N 1
ATOM 672 C CA . LEU A 1 91 ? 11.616 -1.732 11.870 1.00 92.19 91 LEU A CA 1
ATOM 673 C C . LEU A 1 91 ? 12.940 -1.970 11.141 1.00 92.19 91 LEU A C 1
ATOM 675 O O . LEU A 1 91 ? 13.356 -1.189 10.283 1.00 92.19 91 LEU A O 1
ATOM 679 N N . SER A 1 92 ? 13.607 -3.074 11.479 1.00 89.06 92 SER A N 1
ATOM 680 C CA . SER A 1 92 ? 14.809 -3.501 10.766 1.00 89.06 92 SER A CA 1
ATOM 681 C C . SER A 1 92 ? 14.466 -4.011 9.362 1.00 89.06 92 SER A C 1
ATOM 683 O O . SER A 1 92 ? 13.374 -4.533 9.104 1.00 89.06 92 SER A O 1
ATOM 685 N N . LYS A 1 93 ? 15.454 -3.945 8.464 1.00 88.75 93 LYS A N 1
ATOM 686 C CA . LYS A 1 93 ? 15.387 -4.531 7.114 1.00 88.75 93 LYS A CA 1
ATOM 687 C C . LYS A 1 93 ? 15.317 -6.070 7.112 1.00 88.75 93 LYS A C 1
ATOM 689 O O . LYS A 1 93 ? 15.116 -6.665 6.066 1.00 88.75 93 LYS A O 1
ATOM 694 N N . ASN A 1 94 ? 15.413 -6.706 8.282 1.00 90.62 94 ASN A N 1
ATOM 695 C CA . ASN A 1 94 ? 15.242 -8.151 8.457 1.00 90.62 94 ASN A CA 1
ATOM 696 C C . ASN A 1 94 ? 13.862 -8.505 9.050 1.00 90.62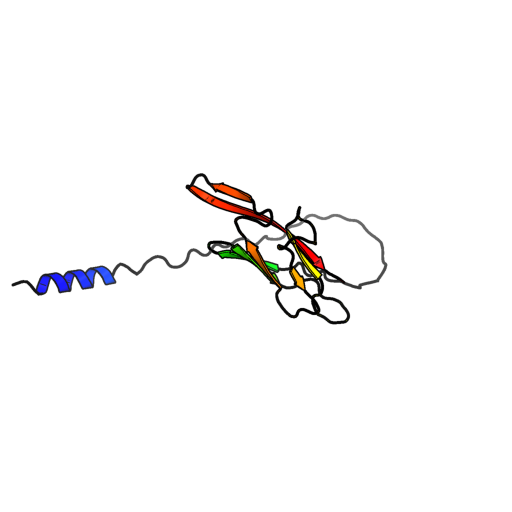 94 ASN A C 1
ATOM 698 O O . ASN A 1 94 ? 13.636 -9.644 9.452 1.00 90.62 94 ASN A O 1
ATOM 702 N N . SER A 1 95 ? 12.947 -7.536 9.172 1.00 94.25 95 SER A N 1
ATOM 703 C CA . SER A 1 95 ? 11.587 -7.796 9.651 1.00 94.25 95 SER A CA 1
ATOM 704 C C . SER A 1 95 ? 10.755 -8.546 8.607 1.00 94.25 95 SER A C 1
ATOM 706 O O . SER A 1 95 ? 10.874 -8.314 7.407 1.00 94.25 95 SER A O 1
ATOM 708 N N . THR A 1 96 ? 9.820 -9.379 9.069 1.00 96.06 96 THR A N 1
ATOM 709 C CA . THR A 1 96 ? 8.821 -10.067 8.222 1.00 96.06 96 THR A CA 1
ATOM 710 C C . THR A 1 96 ? 7.852 -9.114 7.510 1.00 96.06 96 THR A C 1
ATOM 712 O O . THR A 1 96 ? 7.017 -9.548 6.721 1.00 96.06 96 THR A O 1
ATOM 715 N N . CYS A 1 97 ? 7.956 -7.815 7.795 1.00 97.12 97 CYS A N 1
ATOM 716 C CA . CYS A 1 97 ? 7.193 -6.740 7.183 1.00 97.12 97 CYS A CA 1
ATOM 717 C C . CYS A 1 97 ? 7.903 -6.124 5.968 1.00 97.12 97 CYS A C 1
ATOM 719 O O . CYS A 1 97 ? 7.324 -5.239 5.342 1.00 97.12 97 CYS A O 1
ATOM 721 N N . LEU A 1 98 ? 9.138 -6.525 5.644 1.00 97.50 98 LEU A N 1
ATOM 722 C CA . LEU A 1 98 ? 9.821 -6.067 4.435 1.00 97.50 98 LEU A CA 1
ATOM 723 C C . LEU A 1 98 ? 9.317 -6.827 3.198 1.00 97.50 98 LEU A C 1
ATOM 725 O O . LEU A 1 98 ? 9.016 -8.018 3.251 1.00 97.50 98 LEU A O 1
ATOM 729 N N . SER A 1 99 ? 9.237 -6.138 2.064 1.00 97.38 99 SER A N 1
ATOM 730 C CA . SER A 1 99 ? 9.056 -6.740 0.742 1.00 97.38 99 SER A CA 1
ATOM 731 C C . SER A 1 99 ? 10.159 -6.248 -0.189 1.00 97.38 99 SER A C 1
ATOM 733 O O . SER A 1 99 ? 10.299 -5.043 -0.391 1.00 97.38 99 SER A O 1
ATOM 735 N N . GLU A 1 100 ? 10.949 -7.175 -0.725 1.00 96.75 100 GLU A N 1
ATOM 736 C CA . GLU A 1 100 ? 11.958 -6.911 -1.753 1.00 96.75 100 GLU A CA 1
ATOM 737 C C . GLU A 1 100 ? 11.350 -7.156 -3.141 1.00 96.75 100 GLU A C 1
ATOM 739 O O . GLU A 1 100 ? 10.593 -8.107 -3.340 1.00 96.75 100 GLU A O 1
ATOM 744 N N . TYR A 1 101 ? 11.699 -6.297 -4.091 1.00 96.69 101 TYR A N 1
ATOM 745 C CA . TYR A 1 101 ? 11.328 -6.372 -5.496 1.00 96.69 101 TYR A CA 1
ATOM 746 C C . TYR A 1 101 ? 12.612 -6.377 -6.329 1.00 96.69 101 TYR A C 1
ATOM 748 O O . TYR A 1 101 ? 13.551 -5.633 -6.030 1.00 96.69 101 TYR A O 1
ATOM 756 N N . ARG A 1 102 ? 12.651 -7.212 -7.367 1.00 95.88 102 ARG A N 1
ATOM 757 C CA . ARG A 1 102 ? 13.757 -7.305 -8.326 1.00 95.88 102 ARG A CA 1
ATOM 758 C C . ARG A 1 102 ? 13.164 -7.305 -9.718 1.00 95.88 102 ARG A C 1
ATOM 760 O O . ARG A 1 102 ? 12.301 -8.139 -9.985 1.00 95.88 102 ARG A O 1
ATOM 767 N N . ASP A 1 103 ? 13.602 -6.358 -10.537 1.00 95.31 103 ASP A N 1
ATOM 768 C CA . ASP A 1 103 ? 13.188 -6.179 -11.928 1.00 95.31 103 ASP A CA 1
ATOM 769 C C . ASP A 1 103 ? 11.658 -6.252 -12.092 1.00 95.31 103 ASP A C 1
ATOM 771 O O . ASP A 1 103 ? 11.110 -6.899 -12.983 1.00 95.31 103 ASP A O 1
ATOM 775 N N . HIS A 1 104 ? 10.951 -5.607 -11.158 1.00 96.50 104 HIS A N 1
ATOM 776 C CA . HIS A 1 104 ? 9.499 -5.642 -11.063 1.00 96.50 104 HIS A CA 1
ATOM 777 C C . HIS A 1 104 ? 8.874 -4.644 -12.040 1.00 96.50 104 HIS A C 1
ATOM 779 O O . HIS A 1 104 ? 9.190 -3.453 -12.009 1.00 96.50 104 HIS A O 1
ATOM 785 N N . ASP A 1 105 ? 7.940 -5.132 -12.857 1.00 95.69 105 ASP A N 1
ATOM 786 C CA . ASP A 1 105 ? 7.151 -4.326 -13.788 1.00 95.69 105 ASP A CA 1
ATOM 787 C C . ASP A 1 105 ? 5.808 -3.877 -13.177 1.00 95.69 105 ASP A C 1
ATOM 789 O O . ASP A 1 105 ? 5.097 -4.630 -12.498 1.00 95.69 105 ASP A O 1
ATOM 793 N N . GLY A 1 106 ? 5.430 -2.633 -13.458 1.00 94.69 106 GLY A N 1
ATOM 794 C CA . GLY A 1 106 ? 4.161 -2.045 -13.048 1.00 94.69 106 GLY A CA 1
ATOM 795 C C . GLY A 1 106 ? 4.039 -1.717 -11.547 1.00 94.69 106 GLY A C 1
ATOM 796 O O . GLY A 1 106 ? 5.028 -1.624 -10.819 1.00 94.69 106 GLY A O 1
ATOM 797 N N . PRO A 1 107 ? 2.806 -1.480 -11.051 1.00 96.69 107 PRO A N 1
ATOM 798 C CA . PRO A 1 107 ? 2.587 -0.953 -9.704 1.00 96.69 107 PRO A CA 1
ATOM 799 C C . PRO A 1 107 ? 3.003 -1.914 -8.584 1.00 96.69 107 PRO A C 1
ATOM 801 O O . PRO A 1 107 ? 2.598 -3.081 -8.560 1.00 96.69 107 PRO A O 1
ATOM 804 N N . LEU A 1 108 ? 3.711 -1.385 -7.586 1.00 97.81 108 LEU A N 1
ATOM 805 C CA . LEU A 1 108 ? 4.097 -2.120 -6.384 1.00 97.81 108 LEU A CA 1
ATOM 806 C C . LEU A 1 108 ? 2.874 -2.300 -5.481 1.00 97.81 108 LEU A C 1
ATOM 808 O O . LEU A 1 108 ? 2.093 -1.367 -5.276 1.00 97.81 108 LEU A O 1
ATOM 812 N N . ARG A 1 109 ? 2.698 -3.500 -4.922 1.00 97.88 109 ARG A N 1
ATOM 813 C CA . ARG A 1 109 ? 1.554 -3.853 -4.067 1.00 97.88 109 ARG A CA 1
ATOM 814 C C . ARG A 1 109 ? 2.048 -4.407 -2.740 1.00 97.88 109 ARG A C 1
ATOM 816 O O . ARG A 1 109 ? 2.506 -5.545 -2.677 1.00 97.88 109 ARG A O 1
ATOM 823 N N . TYR A 1 110 ? 1.923 -3.607 -1.691 1.00 98.12 110 TYR A N 1
ATOM 824 C CA . TYR A 1 110 ? 2.424 -3.908 -0.356 1.00 98.12 110 TYR A CA 1
ATOM 825 C C . TYR A 1 110 ? 1.263 -4.061 0.636 1.00 98.12 110 TYR A C 1
ATOM 827 O O . TYR A 1 110 ? 0.375 -3.209 0.711 1.00 98.12 110 TYR A O 1
ATOM 835 N N . LYS A 1 111 ? 1.233 -5.171 1.381 1.00 98.06 111 LYS A N 1
ATOM 836 C CA . LYS A 1 111 ? 0.157 -5.503 2.328 1.00 98.06 111 LYS A CA 1
ATOM 837 C C . LYS A 1 111 ? 0.658 -5.348 3.762 1.00 98.06 111 LYS A C 1
ATOM 839 O O . LYS A 1 111 ? 1.361 -6.218 4.266 1.00 98.06 111 LYS A O 1
ATOM 844 N N . LEU A 1 112 ? 0.235 -4.278 4.426 1.00 98.12 112 LEU A N 1
ATOM 845 C CA . LEU A 1 112 ? 0.609 -3.956 5.801 1.00 98.12 112 LEU A CA 1
ATOM 846 C C . LEU A 1 112 ? -0.470 -4.443 6.791 1.00 98.12 112 LEU A C 1
ATOM 848 O O . LEU A 1 112 ? -1.614 -3.997 6.690 1.00 98.12 112 LEU A O 1
ATOM 852 N N . PRO A 1 113 ? -0.164 -5.330 7.755 1.00 98.06 113 PRO A N 1
ATOM 853 C CA . PRO A 1 113 ? -1.103 -5.721 8.809 1.00 98.06 113 PRO A CA 1
ATOM 854 C C . PRO A 1 113 ? -1.505 -4.553 9.724 1.00 98.06 113 PRO A C 1
ATOM 856 O O . PRO A 1 113 ? -0.675 -3.721 10.084 1.00 98.06 113 PRO A O 1
ATOM 859 N N . LEU A 1 114 ? -2.767 -4.532 10.169 1.00 97.75 114 LEU A N 1
ATOM 860 C CA . LEU A 1 114 ? -3.277 -3.480 11.067 1.00 97.75 114 LEU A CA 1
ATOM 861 C C . LEU A 1 114 ? -2.820 -3.619 12.530 1.00 97.75 114 LEU A C 1
ATOM 863 O O . LEU A 1 114 ? -2.829 -2.641 13.265 1.00 97.75 114 LEU A O 1
ATOM 867 N N . ARG A 1 115 ? -2.450 -4.832 12.966 1.00 95.75 115 ARG A N 1
ATOM 868 C CA . ARG A 1 115 ? -2.111 -5.156 14.371 1.00 95.75 115 ARG A CA 1
ATOM 869 C C . ARG A 1 115 ? -0.649 -5.575 14.577 1.00 95.75 115 ARG A C 1
ATOM 871 O O . ARG A 1 115 ? -0.324 -6.234 15.559 1.00 95.75 115 ARG A O 1
ATOM 878 N N . SER A 1 116 ? 0.225 -5.267 13.626 1.00 96.44 116 SER A N 1
ATOM 879 C CA . SER A 1 116 ? 1.667 -5.513 13.725 1.00 96.44 116 SER A CA 1
ATOM 880 C C . SER A 1 116 ? 2.412 -4.557 12.787 1.00 96.44 116 SER A C 1
ATOM 882 O O . SER A 1 116 ? 1.851 -3.546 12.375 1.00 96.44 116 SER A O 1
ATOM 884 N N . CYS A 1 117 ? 3.678 -4.833 12.464 1.00 97.50 117 CYS A N 1
ATOM 885 C CA . CYS A 1 117 ? 4.464 -4.038 11.516 1.00 97.50 117 CYS A CA 1
ATOM 886 C C . CYS A 1 117 ? 4.584 -2.538 11.864 1.00 97.50 117 CYS A C 1
ATOM 888 O O . CYS A 1 117 ? 4.696 -1.693 10.979 1.00 97.50 117 CYS A O 1
ATOM 890 N N . ASN A 1 118 ? 4.600 -2.222 13.165 1.00 96.62 118 ASN A N 1
ATOM 891 C CA . ASN A 1 118 ? 4.610 -0.860 13.711 1.00 96.62 118 ASN A CA 1
ATOM 892 C C . ASN A 1 118 ? 3.368 -0.018 13.334 1.00 96.62 118 ASN A C 1
ATOM 894 O O . ASN A 1 118 ? 3.421 1.208 13.349 1.00 96.62 118 ASN A O 1
ATOM 898 N N . THR A 1 119 ? 2.254 -0.650 12.943 1.00 97.56 119 THR A N 1
ATOM 899 C CA . THR A 1 119 ? 0.975 0.040 12.727 1.00 97.56 119 THR A CA 1
ATOM 900 C C . THR A 1 119 ? 0.356 0.402 14.075 1.00 97.56 119 THR A C 1
ATOM 902 O O . THR A 1 119 ? 0.113 -0.477 14.902 1.00 97.56 119 THR A O 1
ATOM 905 N N . MET A 1 120 ? 0.105 1.691 14.289 1.00 97.00 120 MET A N 1
ATOM 906 C CA . MET A 1 120 ? -0.446 2.239 15.526 1.00 97.00 120 MET A CA 1
ATOM 907 C C . MET A 1 120 ? -1.960 2.457 15.378 1.00 97.00 120 MET A C 1
ATOM 909 O O . MET A 1 120 ? -2.354 3.237 14.508 1.00 97.00 120 MET A O 1
ATOM 913 N N . PRO A 1 121 ? -2.811 1.786 16.174 1.00 96.88 121 PRO A N 1
ATOM 914 C CA . PRO A 1 121 ? -4.233 2.097 16.244 1.00 96.88 121 PRO A CA 1
ATOM 915 C C . PRO A 1 121 ? -4.477 3.351 17.093 1.00 96.88 121 PRO A C 1
ATOM 917 O O . PRO A 1 121 ? -3.781 3.573 18.085 1.00 96.88 121 PRO A O 1
ATOM 920 N N . GLN A 1 122 ? -5.502 4.120 16.744 1.00 97.56 122 GLN A N 1
ATOM 921 C CA . GLN A 1 122 ? -6.024 5.224 17.546 1.00 97.56 122 GLN A CA 1
ATOM 922 C C . GLN A 1 122 ? -7.553 5.192 17.491 1.00 97.56 122 GLN A C 1
ATOM 924 O O . GLN A 1 122 ? -8.128 5.088 16.410 1.00 97.56 122 GLN A O 1
ATOM 929 N N . GLU A 1 123 ? -8.207 5.248 18.647 1.00 97.06 123 GLU A N 1
ATOM 930 C CA . GLU A 1 123 ? -9.667 5.358 18.726 1.00 97.06 123 GLU A CA 1
ATOM 931 C C . GLU A 1 123 ? -10.096 6.795 18.391 1.00 97.06 123 GLU A C 1
ATOM 933 O O . GLU A 1 123 ? -9.421 7.752 18.780 1.00 97.06 123 GLU A O 1
ATOM 938 N N . THR A 1 124 ? -11.192 6.940 17.646 1.00 97.00 124 THR A N 1
ATOM 939 C CA . THR A 1 124 ? -11.799 8.238 17.315 1.00 97.00 124 THR A CA 1
ATOM 940 C C . THR A 1 124 ? -13.008 8.512 18.205 1.00 97.00 124 THR A C 1
ATOM 942 O O . THR A 1 124 ? -13.642 7.578 18.696 1.00 97.00 124 THR A O 1
ATOM 945 N N . ASP A 1 125 ? -13.376 9.786 18.367 1.00 96.94 125 ASP A N 1
ATOM 946 C CA . ASP A 1 125 ? -14.506 10.205 19.215 1.00 96.94 125 ASP A CA 1
ATOM 947 C C . ASP A 1 125 ? -15.850 9.565 18.797 1.00 96.94 125 ASP A C 1
ATOM 949 O O . ASP A 1 125 ? -16.708 9.306 19.639 1.00 96.94 125 ASP A O 1
ATOM 953 N N . ASP A 1 126 ? -16.007 9.227 17.511 1.00 96.69 126 ASP A N 1
ATOM 954 C CA . ASP A 1 126 ? -17.168 8.513 16.954 1.00 96.69 126 ASP A CA 1
ATOM 955 C C . ASP A 1 126 ? -17.174 6.991 17.251 1.00 96.69 126 ASP A C 1
ATOM 957 O O . ASP A 1 126 ? -18.024 6.253 16.744 1.00 96.69 126 ASP A O 1
ATOM 961 N N . GLY A 1 127 ? -16.210 6.481 18.027 1.00 95.75 127 GLY A N 1
ATOM 962 C CA . GLY A 1 127 ? -16.034 5.049 18.317 1.00 95.75 127 GLY A CA 1
ATOM 963 C C . GLY A 1 127 ? -15.406 4.240 17.172 1.00 95.75 127 GLY A C 1
ATOM 964 O O . GLY A 1 127 ? -15.450 3.007 17.180 1.00 95.75 127 GLY A O 1
ATOM 965 N N . GLY A 1 128 ? -14.841 4.919 16.171 1.00 95.56 128 GLY A N 1
ATOM 966 C CA . GLY A 1 128 ? -14.047 4.310 15.106 1.00 95.56 128 GLY A CA 1
ATOM 967 C C . GLY A 1 128 ? -12.609 4.013 15.543 1.00 95.56 128 GLY A C 1
ATOM 968 O O . GLY A 1 128 ? -12.185 4.361 16.642 1.00 95.56 128 GLY A O 1
ATOM 969 N N . ILE A 1 129 ? -11.839 3.363 14.663 1.00 96.31 129 ILE A N 1
ATOM 970 C CA . ILE A 1 129 ? -10.401 3.131 14.863 1.00 96.31 129 ILE A CA 1
ATOM 971 C C . ILE A 1 129 ? -9.651 3.511 13.587 1.00 96.31 129 ILE A C 1
ATOM 973 O O . ILE A 1 129 ? -9.864 2.911 12.528 1.00 96.31 129 ILE A O 1
ATOM 977 N N . GLU A 1 130 ? -8.742 4.470 13.706 1.00 96.19 130 GLU A N 1
ATOM 978 C CA . GLU A 1 130 ? -7.770 4.832 12.677 1.00 96.19 130 GLU A CA 1
ATOM 979 C C . GLU A 1 130 ? -6.463 4.056 12.872 1.00 96.19 130 GLU A C 1
ATOM 981 O O . GLU A 1 130 ? -6.123 3.635 13.977 1.00 96.19 130 GLU A O 1
ATOM 986 N N . PHE A 1 131 ? -5.724 3.831 11.783 1.00 97.56 131 PHE A N 1
ATOM 987 C CA . PHE A 1 131 ? -4.487 3.051 11.799 1.00 97.56 131 PHE A CA 1
ATOM 988 C C . PHE A 1 131 ? -3.376 3.793 11.063 1.00 97.56 131 PHE A C 1
ATOM 990 O O . PHE A 1 131 ? -3.456 4.015 9.854 1.00 97.56 131 PHE A O 1
ATOM 997 N N . PHE A 1 132 ? -2.310 4.119 11.788 1.00 97.31 132 PHE A N 1
ATOM 998 C CA . PHE A 1 132 ? -1.207 4.943 11.305 1.00 97.31 132 PHE A CA 1
ATOM 999 C C . PHE A 1 132 ? 0.067 4.125 11.110 1.00 97.31 132 PHE A C 1
ATOM 1001 O O . PHE A 1 132 ? 0.428 3.288 11.938 1.00 97.31 132 PHE A O 1
ATOM 1008 N N . ASN A 1 133 ? 0.781 4.386 10.017 1.00 97.56 133 ASN A N 1
ATOM 1009 C CA . ASN A 1 133 ? 2.112 3.845 9.765 1.00 97.56 133 ASN A CA 1
ATOM 1010 C C . ASN A 1 133 ? 2.868 4.750 8.779 1.00 97.56 133 ASN A C 1
ATOM 1012 O O . ASN A 1 133 ? 2.256 5.415 7.944 1.00 97.56 133 ASN A O 1
ATOM 1016 N N . THR A 1 134 ? 4.198 4.759 8.848 1.00 97.06 134 THR A N 1
ATOM 1017 C CA . THR A 1 134 ? 5.056 5.447 7.873 1.00 97.06 134 THR A CA 1
ATOM 1018 C C . THR A 1 134 ? 5.835 4.407 7.081 1.00 97.06 134 THR A C 1
ATOM 1020 O O . THR A 1 134 ? 6.656 3.691 7.651 1.00 97.06 134 THR A O 1
ATOM 1023 N N . ILE A 1 135 ? 5.622 4.353 5.768 1.00 96.38 135 ILE A N 1
ATOM 1024 C CA . ILE A 1 135 ? 6.289 3.401 4.875 1.00 96.38 135 ILE A CA 1
ATOM 1025 C C . ILE A 1 135 ? 7.493 4.044 4.196 1.00 96.38 135 ILE A C 1
ATOM 1027 O O . ILE A 1 135 ? 7.438 5.194 3.768 1.00 96.38 135 ILE A O 1
ATOM 1031 N N . VAL A 1 136 ? 8.576 3.277 4.082 1.00 96.12 136 VAL A N 1
ATOM 1032 C CA . VAL A 1 136 ? 9.776 3.636 3.327 1.00 96.12 136 VAL A CA 1
ATOM 1033 C C . VAL A 1 136 ? 9.793 2.824 2.036 1.00 96.12 136 VAL A C 1
ATOM 1035 O O . VAL A 1 136 ? 9.757 1.595 2.077 1.00 96.12 136 VAL A O 1
ATOM 1038 N N . LEU A 1 137 ? 9.872 3.519 0.901 1.00 95.62 137 LEU A N 1
ATOM 1039 C CA . LEU A 1 137 ? 10.240 2.957 -0.396 1.00 95.62 137 LEU A CA 1
ATOM 1040 C C . LEU A 1 137 ? 11.728 3.252 -0.611 1.00 95.62 137 LEU A C 1
ATOM 1042 O O . LEU A 1 137 ? 12.119 4.418 -0.638 1.00 95.62 137 LEU A O 1
ATOM 104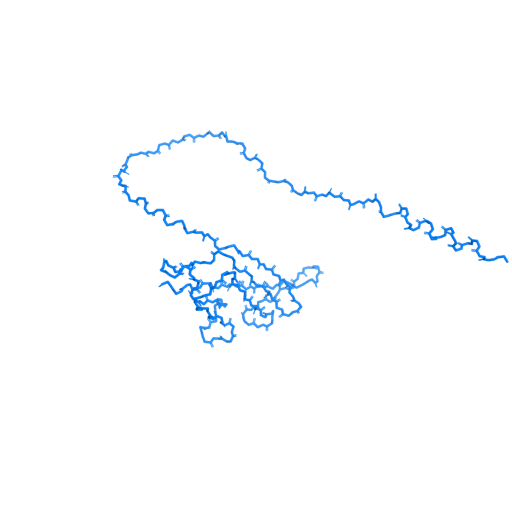6 N N . GLN A 1 138 ? 12.553 2.218 -0.749 1.00 94.94 138 GLN A N 1
ATOM 1047 C CA . GLN A 1 138 ? 13.988 2.360 -0.983 1.00 94.94 138 GLN A CA 1
ATOM 1048 C C . GLN A 1 138 ? 14.379 1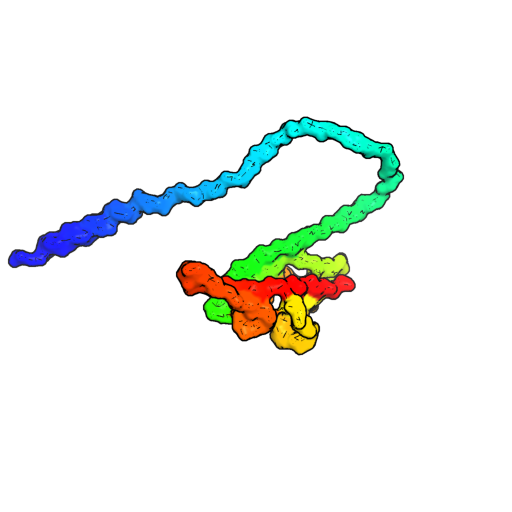.647 -2.287 1.00 94.94 138 GLN A C 1
ATOM 1050 O O . GLN A 1 138 ? 14.557 0.427 -2.275 1.00 94.94 138 GLN A O 1
ATOM 1055 N N . PRO A 1 139 ? 14.522 2.379 -3.405 1.00 94.38 139 PRO A N 1
ATOM 1056 C CA . PRO A 1 139 ? 15.085 1.837 -4.637 1.00 94.38 139 PRO A CA 1
ATOM 1057 C C . PRO A 1 139 ? 16.499 1.264 -4.437 1.00 94.38 139 PRO A C 1
ATOM 1059 O O . PRO A 1 139 ? 17.277 1.757 -3.614 1.00 94.38 139 PRO A O 1
ATOM 1062 N N . HIS A 1 140 ? 16.828 0.240 -5.216 1.00 91.56 140 HIS A N 1
ATOM 1063 C CA . HIS A 1 140 ? 18.181 -0.228 -5.506 1.00 91.56 140 HIS A CA 1
ATOM 1064 C C . HIS A 1 140 ? 18.484 0.217 -6.944 1.00 91.56 140 HIS A C 1
ATOM 1066 O O . HIS A 1 140 ? 18.199 -0.521 -7.886 1.00 91.56 140 HIS A O 1
ATOM 1072 N N . LEU A 1 141 ? 18.933 1.469 -7.091 1.00 75.50 141 LEU A N 1
ATOM 1073 C CA . LEU A 1 141 ? 19.292 2.063 -8.385 1.00 75.50 141 LEU A CA 1
ATOM 1074 C C . LEU A 1 141 ? 20.669 1.588 -8.842 1.00 75.50 141 LEU A C 1
ATOM 1076 O O . LEU A 1 141 ? 21.586 1.616 -7.989 1.00 75.50 141 LEU A O 1
#

Sequence (141 aa):
MKPFTQLVYAALQIITIATLATHGAQIPTATKEALSELEAEASDSYATSKSSIEPTVRIKCLSGSMLITIKDAPLNHETGLFSGMIYPKGLSKNSTCLSEYRDHDGPLRYKLPLRSCNTMPQETDDGGIEFFNTIVLQPHL

Radius of gyration: 26.51 Å; chains: 1; bounding box: 87×51×39 Å